Protein AF-A0A1E4PM86-F1 (afdb_monomer_lite)

pLDDT: mean 76.3, std 10.62, range [49.25, 88.44]

Sequence (87 aa):
MEDKVESVLGFLGFVLRQLAFEAIFFWPGWAVLKVLTLGRYPRLRGQYLNLDYTEITLIVFVGVLSVFGLVVLAAKFWPEMVQVSST

Radius of gyration: 19.1 Å; chains: 1; bounding box: 51×26×53 Å

Foldseek 3Di:
DVVVVVVVVVVVVVVVVVVVLLVQLLVQLQVVCCVVVVNVPPDDPDPDSPADPVRSVNSSVSSVVVVVVVVVVCVVCVVVVVVVVVD

Secondary structure (DSSP, 8-state):
-HHHHHHHHHHHHHHHHHHHHHHHHHHHHHHHHHHHTTT-SS--BTTB----HHHHHHHHHHHHHHHHHHHHHHHHHHHHHHHHTT-

Structure (mmCIF, N/CA/C/O backbone):
data_AF-A0A1E4PM86-F1
#
_entry.id   AF-A0A1E4PM86-F1
#
loop_
_atom_site.group_PDB
_atom_site.id
_atom_site.type_symbol
_atom_site.label_atom_id
_atom_site.label_alt_id
_atom_site.label_comp_id
_atom_site.label_asym_id
_atom_site.label_entity_id
_atom_site.label_seq_id
_atom_site.pdbx_PDB_ins_code
_atom_site.Cartn_x
_atom_site.Cartn_y
_atom_site.Cartn_z
_atom_site.occupancy
_atom_site.B_iso_or_equiv
_atom_site.auth_seq_id
_atom_site.auth_comp_id
_atom_site.auth_asym_id
_atom_site.auth_atom_id
_atom_site.pdbx_PDB_model_num
ATOM 1 N N . MET A 1 1 ? 35.771 5.627 -14.239 1.00 60.53 1 MET A N 1
ATOM 2 C CA . MET A 1 1 ? 34.672 4.700 -14.627 1.00 60.53 1 MET A CA 1
ATOM 3 C C . MET A 1 1 ? 33.800 4.372 -13.417 1.00 60.53 1 MET A C 1
ATOM 5 O O . MET A 1 1 ? 32.648 4.005 -13.622 1.00 60.53 1 MET A O 1
ATOM 9 N N . GLU A 1 2 ? 34.305 4.565 -12.192 1.00 64.25 2 GLU A N 1
ATOM 10 C CA . GLU A 1 2 ? 33.558 4.385 -10.941 1.00 64.25 2 GLU A CA 1
ATOM 11 C C . GLU A 1 2 ? 32.302 5.270 -10.797 1.00 64.25 2 GLU A C 1
ATOM 13 O O . GLU A 1 2 ? 31.264 4.764 -10.380 1.00 64.25 2 GLU A O 1
ATOM 18 N N . ASP A 1 3 ? 32.315 6.523 -11.267 1.00 71.88 3 ASP A N 1
ATOM 19 C CA . ASP A 1 3 ? 31.189 7.468 -11.074 1.00 71.88 3 ASP A CA 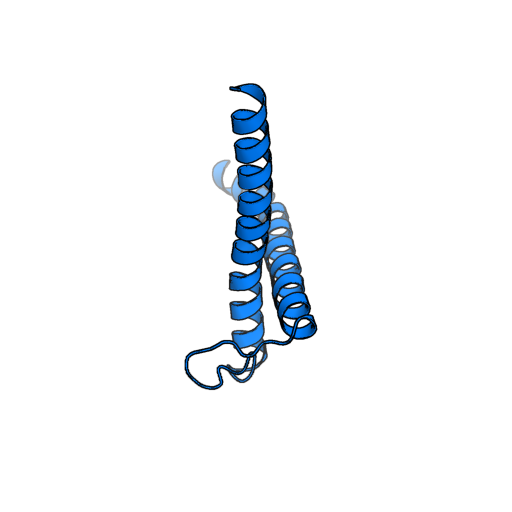1
ATOM 20 C C . ASP A 1 3 ? 29.874 7.016 -11.745 1.00 71.88 3 ASP A C 1
ATOM 22 O O . ASP A 1 3 ? 28.763 7.308 -11.290 1.00 71.88 3 ASP A O 1
ATOM 26 N N . LYS A 1 4 ? 29.985 6.265 -12.852 1.00 73.19 4 LYS A N 1
ATOM 27 C CA . LYS A 1 4 ? 28.821 5.697 -13.552 1.00 73.19 4 LYS A CA 1
ATOM 28 C C . LYS A 1 4 ? 28.208 4.535 -12.777 1.00 73.19 4 LYS A C 1
ATOM 30 O O . LYS A 1 4 ? 26.992 4.369 -12.809 1.00 73.19 4 LYS A O 1
ATOM 35 N N . VAL A 1 5 ? 29.032 3.737 -12.099 1.00 79.31 5 VAL A N 1
ATOM 36 C CA . VAL A 1 5 ? 28.580 2.566 -11.336 1.00 79.31 5 VAL A CA 1
ATOM 37 C C . VAL A 1 5 ? 27.800 3.018 -10.106 1.00 79.31 5 VAL A C 1
ATOM 39 O O . VAL A 1 5 ? 26.708 2.511 -9.861 1.00 79.31 5 VAL A O 1
ATOM 42 N N . GLU A 1 6 ? 28.292 4.032 -9.395 1.00 79.12 6 GLU A N 1
ATOM 43 C CA . GLU A 1 6 ? 27.597 4.611 -8.238 1.00 79.12 6 GLU A CA 1
ATOM 44 C C . GLU A 1 6 ? 26.250 5.236 -8.622 1.00 79.12 6 GLU A C 1
ATOM 46 O O . GLU A 1 6 ? 25.244 5.000 -7.951 1.00 79.12 6 GLU A O 1
ATOM 51 N N . SER A 1 7 ? 26.185 5.949 -9.753 1.00 81.56 7 SER A N 1
ATOM 52 C CA . SER A 1 7 ? 24.922 6.506 -10.259 1.00 81.56 7 SER A CA 1
ATOM 53 C C . SER A 1 7 ? 23.905 5.425 -10.637 1.00 81.56 7 SER A C 1
ATOM 55 O O . SER A 1 7 ? 22.720 5.553 -10.328 1.00 81.56 7 SER A O 1
ATOM 57 N N . VAL A 1 8 ? 24.348 4.340 -11.281 1.00 84.00 8 VAL A N 1
ATOM 58 C CA . VAL A 1 8 ? 23.467 3.220 -11.652 1.00 84.00 8 VAL A CA 1
ATOM 59 C C . VAL A 1 8 ? 22.970 2.481 -10.410 1.00 84.00 8 VAL A C 1
ATOM 61 O O . VAL A 1 8 ? 21.788 2.151 -10.338 1.00 84.00 8 VAL A O 1
ATOM 64 N N . LEU A 1 9 ? 23.829 2.269 -9.410 1.00 84.00 9 LEU A N 1
ATOM 65 C CA . LEU A 1 9 ? 23.442 1.657 -8.137 1.00 84.00 9 LEU A CA 1
ATOM 66 C C . LEU A 1 9 ? 22.460 2.535 -7.354 1.00 84.00 9 LEU A C 1
ATOM 68 O O . LEU A 1 9 ? 21.478 2.019 -6.821 1.00 84.00 9 LEU A O 1
ATOM 72 N N . GLY A 1 10 ? 22.671 3.854 -7.332 1.00 83.50 10 GLY A N 1
ATOM 73 C CA . GLY A 1 10 ? 21.743 4.804 -6.719 1.00 83.50 10 GLY A CA 1
ATOM 74 C C . GLY A 1 10 ? 20.373 4.805 -7.403 1.00 83.50 10 GLY A C 1
ATOM 75 O O . GLY A 1 10 ? 19.342 4.737 -6.731 1.00 83.50 10 GLY A O 1
ATOM 76 N N . PHE A 1 11 ? 20.348 4.802 -8.738 1.00 85.75 11 PHE A N 1
ATOM 77 C CA . PHE A 1 11 ? 19.110 4.716 -9.513 1.00 85.75 11 PHE A CA 1
ATOM 78 C C . PHE A 1 11 ? 18.386 3.383 -9.293 1.00 85.75 11 PHE A C 1
ATOM 80 O O . PHE A 1 11 ? 17.181 3.363 -9.046 1.00 85.75 11 PHE A O 1
ATOM 87 N N . LEU A 1 12 ? 19.117 2.267 -9.313 1.00 85.38 12 LEU A N 1
ATOM 88 C CA . LEU A 1 12 ? 18.549 0.943 -9.077 1.00 85.38 12 LEU A CA 1
ATOM 89 C C . LEU A 1 12 ? 17.991 0.821 -7.654 1.00 85.38 12 LEU A C 1
ATOM 91 O O . LEU A 1 12 ? 16.890 0.309 -7.473 1.00 85.38 12 LEU A O 1
ATOM 95 N N . GLY A 1 13 ? 18.701 1.349 -6.655 1.00 82.06 13 GLY A N 1
ATOM 96 C CA . GLY A 1 13 ? 18.222 1.422 -5.276 1.00 82.06 13 GLY A CA 1
ATOM 97 C C . GLY A 1 13 ? 16.947 2.257 -5.142 1.00 82.06 13 GLY A C 1
ATOM 98 O O . GLY A 1 13 ? 16.022 1.858 -4.435 1.00 82.06 13 GLY A O 1
ATOM 99 N N . PHE A 1 14 ? 16.850 3.378 -5.861 1.00 82.31 14 PHE A N 1
ATOM 100 C CA . PHE A 1 14 ? 15.637 4.193 -5.902 1.00 82.31 14 PHE A CA 1
ATOM 101 C C . PHE A 1 14 ? 14.455 3.435 -6.522 1.00 82.31 14 PHE A C 1
ATOM 103 O O . PHE A 1 14 ? 13.382 3.387 -5.922 1.00 82.31 14 PHE A O 1
ATOM 110 N N . VAL A 1 15 ? 14.654 2.787 -7.673 1.00 81.75 15 VAL A N 1
ATOM 111 C CA . VAL A 1 15 ? 13.615 1.987 -8.345 1.00 81.75 15 VAL A CA 1
ATOM 112 C C . VAL A 1 15 ? 13.173 0.814 -7.470 1.00 81.75 15 VAL A C 1
ATOM 114 O O . VAL A 1 15 ? 11.977 0.611 -7.282 1.00 81.75 15 VAL A O 1
ATOM 117 N N . LEU A 1 16 ? 14.114 0.079 -6.872 1.00 79.69 16 LEU A N 1
ATOM 118 C CA . LEU A 1 16 ? 13.811 -1.025 -5.959 1.00 79.69 16 LEU A CA 1
ATOM 119 C C . LEU A 1 16 ? 13.044 -0.553 -4.726 1.00 79.69 16 LEU A C 1
ATOM 121 O O . LEU A 1 16 ? 12.123 -1.235 -4.293 1.00 79.69 16 LEU A O 1
ATOM 125 N N . ARG A 1 17 ? 13.382 0.616 -4.173 1.00 78.50 17 ARG A N 1
ATOM 126 C CA . ARG A 1 17 ? 12.650 1.191 -3.041 1.00 78.50 17 ARG A CA 1
ATOM 127 C C . ARG A 1 17 ? 11.219 1.548 -3.424 1.00 78.50 17 ARG A C 1
ATOM 129 O O . ARG A 1 17 ? 10.316 1.276 -2.641 1.00 78.50 17 ARG A O 1
ATOM 136 N N . GLN A 1 18 ? 11.014 2.118 -4.609 1.00 74.94 18 GLN A N 1
ATOM 137 C CA . GLN A 1 18 ? 9.675 2.433 -5.107 1.00 74.94 18 GLN A CA 1
ATOM 138 C C . GLN A 1 18 ? 8.857 1.164 -5.358 1.00 74.94 18 GLN A C 1
ATOM 140 O O . GLN A 1 18 ? 7.729 1.070 -4.884 1.00 74.94 18 GLN A O 1
ATOM 145 N N . LEU A 1 19 ? 9.451 0.154 -5.997 1.00 73.62 19 LEU A N 1
ATOM 146 C CA . LEU A 1 19 ? 8.818 -1.149 -6.213 1.00 73.62 19 LEU A CA 1
ATOM 147 C C . LEU A 1 19 ? 8.513 -1.867 -4.898 1.00 73.62 19 LEU A C 1
ATOM 149 O O . LEU A 1 19 ? 7.458 -2.475 -4.760 1.00 73.62 19 LEU A O 1
ATOM 153 N N . ALA A 1 20 ? 9.412 -1.788 -3.917 1.00 74.69 20 ALA A N 1
ATOM 154 C CA . ALA A 1 20 ? 9.183 -2.342 -2.591 1.00 74.69 20 ALA A CA 1
ATOM 155 C C . ALA A 1 20 ? 8.028 -1.622 -1.895 1.00 74.69 20 ALA A C 1
ATOM 157 O O . ALA A 1 20 ? 7.187 -2.279 -1.296 1.00 74.69 20 ALA A O 1
ATOM 158 N N . PHE A 1 21 ? 7.946 -0.294 -2.005 1.00 73.69 21 PHE A N 1
ATOM 159 C CA . PHE A 1 21 ? 6.825 0.474 -1.474 1.00 73.69 21 PHE A CA 1
ATOM 160 C C . PHE A 1 21 ? 5.517 0.021 -2.131 1.00 73.69 21 PHE A C 1
ATOM 162 O O . PHE A 1 21 ? 4.595 -0.410 -1.445 1.00 73.69 21 PHE A O 1
ATOM 169 N N . GLU A 1 22 ? 5.464 0.011 -3.460 1.00 69.56 22 GLU A N 1
ATOM 170 C CA . GLU A 1 22 ? 4.286 -0.408 -4.215 1.00 69.56 22 GLU A CA 1
ATOM 171 C C . GLU A 1 22 ? 3.878 -1.850 -3.885 1.00 69.56 22 GLU A C 1
ATOM 173 O O . GLU A 1 22 ? 2.711 -2.098 -3.604 1.00 69.56 22 GLU A O 1
ATOM 178 N N . ALA A 1 23 ? 4.829 -2.782 -3.781 1.00 75.12 23 ALA A N 1
ATOM 179 C CA . ALA A 1 23 ? 4.572 -4.164 -3.379 1.00 75.12 23 ALA A CA 1
ATOM 180 C C . ALA A 1 23 ? 4.067 -4.281 -1.928 1.00 75.12 23 ALA A C 1
ATOM 182 O O . ALA A 1 23 ? 3.140 -5.051 -1.657 1.00 75.12 23 ALA A O 1
ATOM 183 N N . ILE A 1 24 ? 4.636 -3.502 -1.000 1.00 77.88 24 ILE A N 1
ATOM 184 C CA . ILE A 1 24 ? 4.238 -3.481 0.414 1.00 77.88 24 ILE A CA 1
ATOM 185 C C . ILE A 1 24 ? 2.811 -2.967 0.575 1.00 77.88 24 ILE A C 1
ATOM 187 O O . ILE A 1 24 ? 2.100 -3.496 1.420 1.00 77.88 24 ILE A O 1
ATOM 191 N N . PHE A 1 25 ? 2.372 -1.975 -0.208 1.00 80.00 25 PHE A N 1
ATOM 192 C CA . PHE A 1 25 ? 0.998 -1.456 -0.136 1.00 80.00 25 PHE A CA 1
ATOM 193 C 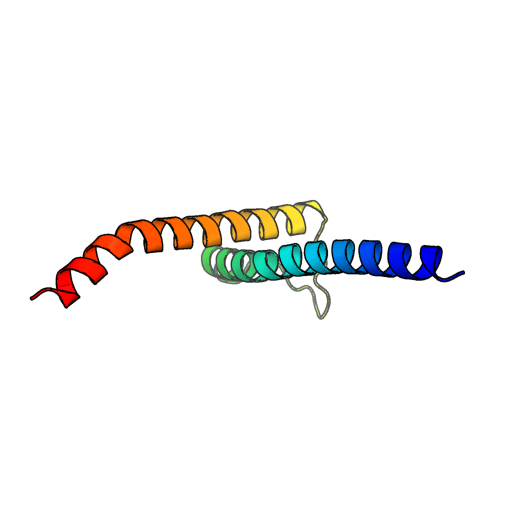C . PHE A 1 25 ? 0.020 -2.217 -1.033 1.00 80.00 25 PHE A C 1
ATOM 195 O O . PHE A 1 25 ? -1.163 -2.314 -0.707 1.00 80.00 25 PHE A O 1
ATOM 202 N N . PHE A 1 26 ? 0.491 -2.835 -2.113 1.00 79.12 26 PHE A N 1
ATOM 203 C CA . PHE A 1 26 ? -0.338 -3.679 -2.964 1.00 79.12 26 PHE A CA 1
ATOM 204 C C . PHE A 1 26 ? -0.920 -4.855 -2.178 1.00 79.12 26 PHE A C 1
ATOM 206 O O . PHE A 1 26 ? -2.109 -5.149 -2.283 1.00 79.12 26 PHE A O 1
ATOM 213 N N . TRP A 1 27 ? -0.110 -5.508 -1.345 1.00 82.50 27 TRP A N 1
ATOM 214 C CA . TRP A 1 27 ? -0.535 -6.690 -0.599 1.00 82.50 27 TRP A CA 1
ATOM 215 C C . TRP A 1 27 ? -1.675 -6.444 0.414 1.00 82.50 27 TRP A C 1
ATOM 217 O O . TRP A 1 27 ? -2.678 -7.165 0.350 1.00 82.50 27 TRP A O 1
ATOM 227 N N . PRO A 1 28 ? -1.610 -5.439 1.313 1.00 82.75 28 PRO A N 1
ATOM 228 C CA . PRO A 1 28 ? -2.710 -5.111 2.212 1.00 82.75 28 PRO A CA 1
ATOM 229 C C . PRO A 1 28 ? -3.927 -4.600 1.444 1.00 82.75 28 PRO A C 1
ATOM 231 O O . PRO A 1 28 ? -5.045 -4.983 1.776 1.00 82.75 28 PRO A O 1
ATOM 234 N N . GLY A 1 29 ? -3.741 -3.812 0.382 1.00 84.94 29 GLY A N 1
ATOM 235 C CA . GLY A 1 29 ? -4.850 -3.357 -0.456 1.00 84.94 29 GLY A CA 1
ATOM 236 C C . GLY A 1 29 ? -5.587 -4.507 -1.134 1.00 84.94 29 GLY A C 1
ATOM 237 O O . GLY A 1 29 ? -6.818 -4.556 -1.140 1.00 84.94 29 GLY A O 1
ATOM 238 N N . TRP A 1 30 ? -4.830 -5.485 -1.629 1.00 85.50 30 TRP A N 1
ATOM 239 C CA . TRP A 1 30 ? -5.352 -6.707 -2.223 1.00 85.50 30 TRP A CA 1
ATOM 240 C C . TRP A 1 30 ? -6.118 -7.535 -1.196 1.00 85.50 30 TRP A C 1
ATOM 242 O O . TRP A 1 30 ? -7.240 -7.959 -1.466 1.00 85.50 30 TRP A O 1
ATOM 252 N N . ALA A 1 31 ? -5.545 -7.731 -0.006 1.00 85.00 31 ALA A N 1
ATOM 253 C CA . ALA A 1 31 ? -6.182 -8.471 1.076 1.00 85.00 31 ALA A CA 1
ATOM 254 C C . ALA A 1 31 ? -7.499 -7.812 1.511 1.00 85.00 31 ALA A C 1
ATOM 256 O O . ALA A 1 31 ? -8.520 -8.490 1.613 1.00 85.00 31 ALA A O 1
ATOM 257 N N . VAL A 1 32 ? -7.502 -6.491 1.697 1.00 86.25 32 VAL A N 1
ATOM 258 C CA . VAL A 1 32 ? -8.692 -5.730 2.093 1.00 86.25 32 VAL A CA 1
ATOM 259 C C . VAL A 1 32 ?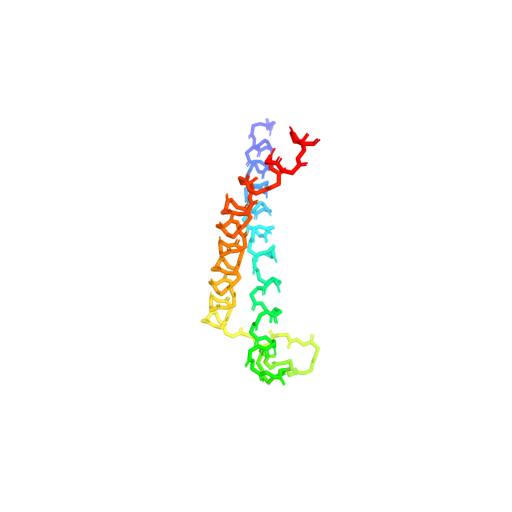 -9.766 -5.790 1.014 1.00 86.25 32 VAL A C 1
ATOM 261 O O . VAL A 1 32 ? -10.907 -6.120 1.323 1.00 86.25 32 VAL A O 1
ATOM 264 N N . LEU A 1 33 ? -9.424 -5.568 -0.257 1.00 86.69 33 LEU A N 1
ATOM 265 C CA . LEU A 1 33 ? -10.384 -5.697 -1.359 1.00 86.69 33 LEU A CA 1
ATOM 266 C C . LEU A 1 33 ? -10.940 -7.114 -1.472 1.00 86.69 33 LEU A C 1
ATOM 268 O O . LEU A 1 33 ? -12.140 -7.288 -1.688 1.00 86.69 33 LEU A O 1
ATOM 272 N N . LYS A 1 34 ? -10.101 -8.131 -1.271 1.00 85.88 34 LYS A N 1
ATOM 273 C CA . LYS A 1 34 ? -10.531 -9.527 -1.276 1.00 85.88 34 LYS A CA 1
ATOM 274 C C . LYS A 1 34 ? -11.511 -9.810 -0.145 1.00 85.88 34 LYS A C 1
ATOM 276 O O . LYS A 1 34 ? -12.510 -10.476 -0.377 1.00 85.88 34 LYS A O 1
ATOM 281 N N . VAL A 1 35 ? -11.281 -9.277 1.050 1.00 86.25 35 VAL A N 1
ATOM 282 C CA . VAL A 1 35 ? -12.220 -9.411 2.173 1.00 86.25 35 VAL A CA 1
ATOM 283 C C . VAL A 1 35 ? -13.521 -8.654 1.891 1.00 86.25 35 VAL A C 1
ATOM 285 O O . VAL A 1 35 ? -14.597 -9.242 1.974 1.00 86.25 35 VAL A O 1
ATOM 288 N N . LEU A 1 36 ? -13.436 -7.384 1.484 1.00 84.75 36 LEU A N 1
ATOM 289 C CA . LEU A 1 36 ? -14.598 -6.522 1.231 1.00 84.75 36 LEU A CA 1
ATOM 290 C C . LEU A 1 36 ? -15.487 -7.035 0.097 1.00 84.75 36 LEU A C 1
ATOM 292 O O . LEU A 1 36 ? -16.705 -6.890 0.143 1.00 84.75 36 LEU A O 1
ATOM 296 N N . THR A 1 37 ? -14.891 -7.650 -0.921 1.00 83.81 37 THR A N 1
ATOM 297 C CA . THR A 1 37 ? -15.624 -8.190 -2.071 1.00 83.81 37 THR A CA 1
ATOM 298 C C . THR A 1 37 ? -15.937 -9.679 -1.939 1.00 83.81 37 THR A C 1
ATOM 300 O O . THR A 1 37 ? -16.336 -10.299 -2.924 1.00 83.81 37 THR A O 1
ATOM 303 N N . LEU A 1 38 ? -15.773 -10.268 -0.745 1.00 84.06 38 LEU A N 1
ATOM 304 C CA . LEU A 1 38 ? -16.037 -11.688 -0.468 1.00 84.06 38 LEU A CA 1
ATOM 305 C C . LEU A 1 38 ? -15.262 -12.639 -1.401 1.00 84.06 38 LEU A C 1
ATOM 307 O O . LEU A 1 38 ? -15.768 -13.660 -1.860 1.00 84.06 38 LEU A O 1
ATOM 311 N N . GLY A 1 39 ? -14.028 -12.273 -1.732 1.00 76.06 39 GLY A N 1
ATOM 312 C CA . GLY A 1 39 ? -13.135 -13.022 -2.611 1.00 76.06 39 GLY A CA 1
ATOM 313 C C . GLY A 1 39 ? -13.409 -12.828 -4.100 1.00 76.06 39 GLY A C 1
ATOM 314 O O . GLY A 1 39 ? -12.773 -13.482 -4.924 1.00 76.06 39 GLY A O 1
ATOM 315 N N . ARG A 1 40 ? -14.345 -11.946 -4.465 1.00 72.38 40 ARG A N 1
ATOM 316 C CA . ARG A 1 40 ? -14.800 -11.766 -5.848 1.00 72.38 40 ARG A CA 1
ATOM 317 C C . ARG A 1 40 ? -13.901 -10.831 -6.658 1.00 72.38 40 ARG A C 1
ATOM 319 O O . ARG A 1 40 ? -13.911 -10.912 -7.888 1.00 72.38 40 ARG A O 1
ATOM 326 N N . TYR A 1 41 ? -13.128 -9.981 -5.984 1.00 72.50 41 TYR A N 1
ATOM 327 C CA . TYR A 1 41 ? -12.163 -9.060 -6.572 1.00 72.50 41 TYR A CA 1
ATOM 328 C C . TYR A 1 41 ? -10.876 -8.985 -5.723 1.00 72.50 41 TYR A C 1
ATOM 330 O O . TYR A 1 41 ? -10.955 -9.026 -4.497 1.00 72.50 41 TYR A O 1
ATOM 338 N N . PRO A 1 42 ? -9.694 -8.827 -6.337 1.00 65.88 42 PRO A N 1
ATOM 339 C CA . PRO A 1 42 ? -9.451 -8.865 -7.778 1.00 65.88 42 PRO A CA 1
ATOM 340 C C . PRO A 1 42 ? -9.508 -10.285 -8.349 1.00 65.88 42 PRO A C 1
ATOM 342 O O . PRO A 1 42 ? -9.157 -11.268 -7.693 1.00 65.88 42 PRO A O 1
ATOM 345 N N . ARG A 1 43 ? -9.993 -10.394 -9.590 1.00 66.25 43 ARG A N 1
ATOM 346 C CA . ARG A 1 43 ? -10.215 -11.677 -10.265 1.00 66.25 43 ARG A CA 1
ATOM 347 C C . ARG A 1 43 ? -8.895 -12.261 -10.762 1.00 66.25 43 ARG A C 1
ATOM 349 O O . ARG A 1 43 ? -8.344 -11.813 -11.760 1.00 66.25 43 ARG A O 1
ATOM 356 N N . LEU A 1 44 ? -8.436 -13.327 -10.117 1.00 64.31 44 LEU A N 1
ATOM 357 C CA . LEU A 1 44 ? -7.367 -14.176 -10.640 1.00 64.31 44 LEU A CA 1
ATOM 358 C C . LEU A 1 44 ? -7.931 -15.023 -11.793 1.00 64.31 44 LEU A C 1
ATOM 360 O O . LEU A 1 44 ? -8.538 -16.069 -11.566 1.00 64.31 44 LEU A O 1
ATOM 364 N N . ARG A 1 45 ? -7.792 -14.569 -13.045 1.00 58.09 45 ARG A N 1
ATOM 365 C CA . ARG A 1 45 ? -8.051 -15.422 -14.220 1.00 58.09 45 ARG A CA 1
ATOM 366 C C . ARG A 1 45 ? -6.806 -16.277 -14.487 1.00 58.09 45 ARG A C 1
ATOM 368 O O . ARG A 1 45 ? -5.927 -15.888 -15.246 1.00 58.09 45 ARG A O 1
ATOM 375 N N . GLY A 1 46 ? -6.736 -17.448 -13.851 1.00 64.56 46 GLY A N 1
ATOM 376 C CA . GLY A 1 46 ? -5.607 -18.379 -13.981 1.00 64.56 46 GLY A CA 1
ATOM 377 C C . GLY A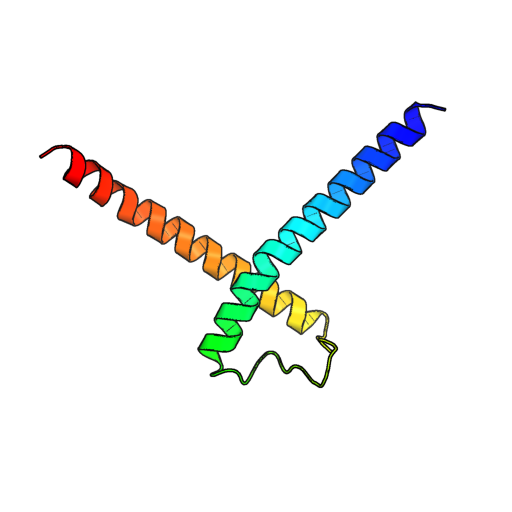 1 46 ? -4.427 -18.028 -13.065 1.00 64.56 46 GLY A C 1
ATOM 378 O O . GLY A 1 46 ? -4.635 -17.680 -11.906 1.00 64.56 46 GLY A O 1
ATOM 379 N N . GLN A 1 47 ? -3.195 -18.142 -13.579 1.00 53.00 47 GLN A N 1
ATOM 380 C CA . GLN A 1 47 ? -1.939 -17.933 -12.832 1.00 53.00 47 GLN A CA 1
ATOM 381 C C . GLN A 1 47 ? -1.385 -16.497 -12.942 1.00 53.00 47 GLN A C 1
ATOM 383 O O . GLN A 1 47 ? -0.406 -16.160 -12.282 1.00 53.00 47 GLN A O 1
ATOM 388 N N . TYR A 1 48 ? -2.027 -15.643 -13.746 1.00 55.62 48 TYR A N 1
ATOM 389 C CA . TYR A 1 48 ? -1.627 -14.254 -13.958 1.00 55.62 48 TYR A CA 1
ATOM 390 C C . TYR A 1 48 ? -2.701 -13.302 -13.428 1.00 55.62 48 TYR A C 1
ATOM 392 O O . TYR A 1 48 ? -3.886 -13.428 -13.744 1.00 55.62 48 TYR A O 1
ATOM 400 N N . LEU A 1 49 ? -2.272 -12.324 -12.628 1.00 65.69 49 LEU A N 1
ATOM 401 C CA . LEU A 1 49 ? -3.056 -11.132 -12.323 1.00 65.69 49 LEU A CA 1
ATOM 402 C C . LEU A 1 49 ? -3.169 -10.320 -13.616 1.00 65.69 49 LEU A C 1
ATOM 404 O O . LEU A 1 49 ? -2.283 -9.537 -13.944 1.00 65.69 49 LEU A O 1
ATOM 408 N N . ASN A 1 50 ? -4.233 -10.548 -14.382 1.00 64.81 50 ASN A N 1
ATOM 409 C CA . ASN A 1 50 ? -4.588 -9.691 -15.509 1.00 64.81 50 ASN A CA 1
ATOM 410 C C . ASN A 1 50 ? -5.295 -8.456 -14.938 1.00 64.81 50 ASN A C 1
ATOM 412 O O . ASN A 1 50 ? -6.520 -8.377 -14.960 1.00 64.81 50 ASN A O 1
ATOM 416 N N . LEU A 1 51 ? -4.504 -7.606 -14.281 1.00 72.19 51 LEU A N 1
ATOM 417 C CA . LEU A 1 51 ? -4.958 -6.354 -13.701 1.00 72.19 51 LEU A CA 1
ATOM 418 C C . LEU A 1 51 ? -4.644 -5.221 -14.667 1.00 72.19 51 LEU A C 1
ATOM 420 O O . LEU A 1 51 ? -3.499 -5.082 -15.102 1.00 72.19 51 LEU A O 1
ATOM 424 N N . ASP A 1 52 ? -5.640 -4.396 -14.958 1.00 79.94 52 ASP A N 1
ATOM 425 C CA . ASP A 1 52 ? -5.404 -3.127 -15.639 1.00 79.94 52 ASP A CA 1
ATOM 426 C C . ASP A 1 52 ? -4.632 -2.162 -14.717 1.00 79.94 52 ASP A C 1
ATOM 428 O O . ASP A 1 52 ? -4.671 -2.269 -13.486 1.00 79.94 52 ASP A O 1
ATOM 432 N N . TYR A 1 53 ? -3.956 -1.170 -15.293 1.00 76.12 53 TYR A N 1
ATOM 433 C CA . TYR A 1 53 ? -3.232 -0.140 -14.548 1.00 76.12 53 TYR A CA 1
ATOM 434 C C . TYR A 1 53 ? -4.144 0.592 -13.549 1.00 76.12 53 TYR A C 1
ATOM 436 O O . TYR A 1 53 ? -3.745 0.903 -12.423 1.00 76.12 53 TYR A O 1
ATOM 444 N N . THR A 1 54 ? -5.407 0.811 -13.925 1.00 80.38 54 THR A N 1
ATOM 445 C CA . THR A 1 54 ? -6.435 1.373 -13.040 1.00 80.38 54 THR A CA 1
ATOM 446 C C . THR A 1 54 ? -6.746 0.455 -11.856 1.00 80.38 54 THR A C 1
ATOM 448 O O . THR A 1 54 ? -6.917 0.936 -10.736 1.00 80.38 54 THR A O 1
ATOM 451 N N . GLU A 1 55 ? -6.784 -0.861 -12.068 1.00 81.81 55 GLU A N 1
ATOM 452 C CA . GLU A 1 55 ? -7.053 -1.838 -11.011 1.00 81.81 55 GLU A CA 1
ATOM 453 C C . GLU A 1 55 ? -5.877 -1.938 -10.032 1.00 81.81 55 GLU A C 1
ATOM 455 O O . GLU A 1 55 ? -6.096 -1.968 -8.821 1.00 81.81 55 GLU A O 1
ATOM 460 N N . ILE A 1 56 ? -4.639 -1.916 -10.539 1.00 79.44 56 ILE A N 1
ATOM 461 C CA . ILE A 1 56 ? -3.417 -1.853 -9.720 1.00 79.44 56 ILE A CA 1
ATOM 462 C C . ILE A 1 56 ? -3.423 -0.576 -8.876 1.00 79.44 56 ILE A C 1
ATOM 464 O O . ILE A 1 56 ? -3.255 -0.647 -7.659 1.00 79.44 56 ILE A O 1
ATOM 468 N N . THR A 1 57 ? -3.710 0.572 -9.497 1.00 81.00 57 THR A N 1
ATOM 469 C CA . THR A 1 57 ? -3.801 1.869 -8.808 1.00 81.00 57 THR A CA 1
ATOM 470 C C . THR A 1 57 ? -4.838 1.832 -7.685 1.00 81.00 57 THR A C 1
ATOM 472 O O . THR A 1 57 ? -4.559 2.275 -6.572 1.00 81.00 57 THR A O 1
ATOM 475 N N . LEU A 1 58 ? -6.021 1.261 -7.941 1.00 84.94 58 LEU A N 1
ATOM 476 C CA . LEU A 1 58 ? -7.069 1.109 -6.931 1.00 84.94 58 LEU A CA 1
ATOM 477 C C . LEU A 1 58 ? -6.599 0.235 -5.760 1.00 84.94 58 LEU A C 1
ATOM 479 O O . LEU A 1 58 ? -6.797 0.603 -4.604 1.00 84.94 58 LEU A O 1
ATOM 483 N N . ILE A 1 59 ? -5.971 -0.909 -6.050 1.00 85.69 59 ILE A N 1
ATOM 484 C CA . ILE A 1 59 ? -5.461 -1.832 -5.030 1.00 85.69 59 ILE A CA 1
ATOM 485 C C . ILE A 1 59 ? -4.421 -1.132 -4.155 1.00 85.69 59 ILE A C 1
ATOM 487 O O . ILE A 1 59 ? -4.546 -1.151 -2.932 1.00 85.69 59 ILE A O 1
ATOM 491 N N . VAL A 1 60 ? -3.437 -0.465 -4.761 1.00 83.38 60 VAL A N 1
ATOM 492 C CA . VAL A 1 60 ? -2.405 0.280 -4.029 1.00 83.38 60 VAL A CA 1
ATOM 493 C C . VAL A 1 60 ? -3.037 1.389 -3.187 1.00 83.38 60 VAL A C 1
ATOM 495 O O . VAL A 1 60 ? -2.702 1.520 -2.012 1.00 83.38 60 VAL A O 1
ATOM 498 N N . PHE A 1 61 ? -4.005 2.137 -3.726 1.00 83.94 61 PHE A N 1
ATOM 499 C CA . PHE A 1 61 ? -4.688 3.208 -2.997 1.00 83.94 61 PHE A CA 1
ATOM 500 C C . PHE A 1 61 ? -5.459 2.688 -1.776 1.00 83.94 61 PHE A C 1
ATOM 502 O O . PHE A 1 61 ? -5.342 3.241 -0.681 1.00 83.94 61 PHE A O 1
ATOM 509 N N . VAL A 1 62 ? -6.193 1.580 -1.925 1.00 87.75 62 VAL A N 1
ATOM 510 C CA . VAL A 1 62 ? -6.866 0.913 -0.799 1.00 87.75 62 VAL A CA 1
ATOM 511 C C . VAL A 1 62 ? -5.846 0.414 0.222 1.00 87.75 62 VAL A C 1
ATOM 513 O O . VAL A 1 62 ? -6.076 0.528 1.426 1.00 87.75 62 VAL A O 1
ATOM 516 N N . GLY A 1 63 ? -4.703 -0.096 -0.230 1.00 86.12 63 GLY A N 1
ATOM 517 C CA . GLY A 1 63 ? -3.607 -0.510 0.638 1.00 86.12 63 GLY A CA 1
ATOM 518 C C . GLY A 1 63 ? -3.036 0.635 1.461 1.00 86.12 63 GLY A C 1
ATOM 519 O O . GLY A 1 63 ? -2.911 0.508 2.678 1.00 86.12 63 GLY A O 1
ATOM 520 N N . VAL A 1 64 ? -2.768 1.776 0.824 1.00 85.62 64 VAL A N 1
ATOM 521 C CA . VAL A 1 64 ? -2.308 2.999 1.495 1.00 85.62 64 VAL A CA 1
ATOM 522 C C . VAL A 1 64 ? -3.330 3.466 2.528 1.00 85.62 64 VAL A C 1
ATOM 524 O O . VAL A 1 64 ? -2.954 3.696 3.675 1.00 85.62 64 VAL A O 1
ATOM 527 N N . LEU A 1 65 ? -4.618 3.541 2.174 1.00 88.44 65 LEU A N 1
ATOM 528 C CA . LEU A 1 65 ? -5.681 3.922 3.113 1.00 88.44 65 LEU A CA 1
ATOM 529 C C . LEU A 1 65 ? -5.792 2.958 4.296 1.00 88.44 65 LEU A C 1
ATOM 531 O O . LEU A 1 65 ? -6.000 3.391 5.427 1.00 88.44 65 LEU A O 1
ATOM 535 N N . SER A 1 66 ? -5.632 1.661 4.047 1.00 85.25 66 SER A N 1
ATOM 536 C CA . SER A 1 66 ? -5.713 0.636 5.088 1.00 85.25 66 SER A CA 1
ATOM 537 C C . SER A 1 66 ? -4.552 0.752 6.070 1.00 85.25 66 SER A C 1
ATOM 539 O O . SER A 1 66 ? -4.768 0.786 7.279 1.00 85.25 66 SER A O 1
ATOM 541 N N . VAL A 1 67 ? -3.321 0.875 5.565 1.00 84.81 67 VAL A N 1
ATOM 542 C CA . VAL A 1 67 ? -2.138 1.072 6.411 1.00 84.81 67 VAL A CA 1
ATOM 543 C C . VAL A 1 67 ? -2.229 2.401 7.153 1.00 84.81 67 VAL A C 1
ATOM 545 O O . VAL A 1 67 ? -1.970 2.444 8.351 1.00 84.81 67 VAL A O 1
ATOM 548 N N . PHE A 1 68 ? -2.660 3.472 6.486 1.00 86.31 68 PHE A N 1
ATOM 549 C CA . PHE A 1 68 ? -2.868 4.767 7.126 1.00 86.31 68 PHE A CA 1
ATOM 550 C C . PHE A 1 68 ? -3.900 4.678 8.257 1.00 86.31 68 PHE A C 1
ATOM 552 O O . PHE A 1 68 ? -3.636 5.138 9.366 1.00 86.31 68 PHE A O 1
ATOM 559 N N . GLY A 1 69 ? -5.035 4.017 8.019 1.00 86.44 69 GLY A N 1
ATOM 560 C CA . GLY A 1 69 ? -6.046 3.754 9.040 1.00 86.44 69 GLY A CA 1
ATOM 561 C C . GLY A 1 69 ? -5.483 2.978 10.231 1.00 86.44 69 GLY A C 1
ATOM 562 O O . GLY A 1 69 ? -5.719 3.369 11.371 1.00 86.44 69 GLY A O 1
ATOM 563 N N . LEU A 1 70 ? -4.684 1.934 9.983 1.00 84.81 70 LEU A N 1
ATOM 564 C CA . LEU A 1 70 ? -4.011 1.161 11.032 1.00 84.81 70 LEU A CA 1
ATOM 565 C C . LEU A 1 70 ? -3.013 2.002 11.833 1.00 84.81 70 LEU A C 1
ATOM 567 O O . LEU A 1 70 ? -2.971 1.877 13.052 1.00 84.81 70 LEU A O 1
ATOM 571 N N . VAL A 1 71 ? -2.246 2.879 11.183 1.00 85.25 71 VAL A N 1
ATOM 572 C CA . VAL A 1 71 ? -1.310 3.792 11.858 1.00 85.25 71 VAL A CA 1
ATOM 573 C C . VAL A 1 71 ? -2.062 4.793 12.731 1.00 85.25 71 VAL A C 1
ATOM 575 O O . VAL A 1 71 ? -1.679 5.007 13.878 1.00 85.25 71 VAL A O 1
ATOM 578 N N . VAL A 1 72 ? -3.157 5.371 12.231 1.00 87.62 72 VAL A N 1
ATOM 579 C CA . VAL A 1 72 ? -4.003 6.293 13.004 1.00 87.62 72 VAL A CA 1
ATOM 580 C C . VAL A 1 72 ? -4.656 5.578 14.187 1.00 87.62 72 VAL A C 1
ATOM 582 O O . VAL A 1 72 ? -4.659 6.111 15.294 1.00 87.62 72 VAL A O 1
ATOM 585 N N . LEU A 1 73 ? -5.175 4.364 13.983 1.00 87.25 73 LEU A N 1
ATOM 586 C CA . LEU A 1 73 ? -5.712 3.521 15.052 1.00 87.25 73 LEU A CA 1
ATOM 587 C C . LEU A 1 73 ? -4.637 3.228 16.099 1.00 87.25 73 LEU A C 1
ATOM 589 O O . LEU A 1 73 ? -4.858 3.486 17.276 1.00 87.25 73 LEU A O 1
ATOM 593 N N . ALA A 1 74 ? -3.459 2.766 15.681 1.00 83.12 74 ALA A N 1
ATOM 594 C CA . ALA A 1 74 ? -2.344 2.495 16.579 1.00 83.12 74 ALA A CA 1
ATOM 595 C C . ALA A 1 74 ? -1.934 3.748 17.365 1.00 83.12 74 ALA A C 1
ATOM 597 O O . ALA A 1 74 ? -1.773 3.668 18.576 1.00 83.12 74 ALA A O 1
ATOM 598 N N . ALA A 1 75 ? -1.850 4.913 16.716 1.00 85.44 75 ALA A N 1
ATOM 599 C CA . ALA A 1 75 ? -1.561 6.186 17.376 1.00 85.44 75 ALA A CA 1
ATOM 600 C C . ALA A 1 75 ? -2.656 6.595 18.374 1.00 85.44 75 ALA A C 1
ATOM 602 O O . ALA A 1 75 ? -2.350 7.140 19.432 1.00 85.44 75 ALA A O 1
ATOM 603 N N . LYS A 1 76 ? -3.928 6.309 18.069 1.00 83.38 76 LYS A N 1
ATOM 604 C CA . LYS A 1 76 ? -5.061 6.578 18.963 1.00 83.38 76 LYS A CA 1
ATOM 605 C C . LYS A 1 76 ? -5.116 5.621 20.160 1.00 83.38 76 LYS A C 1
ATOM 607 O O . LYS A 1 76 ? -5.504 6.057 21.235 1.00 83.38 76 LYS A O 1
ATOM 612 N N . PHE A 1 77 ? -4.729 4.356 19.995 1.00 79.38 77 PHE A N 1
ATOM 613 C CA . PHE A 1 77 ? -4.688 3.354 21.073 1.00 79.38 77 PHE A CA 1
ATOM 614 C C . PHE A 1 77 ? -3.369 3.357 21.864 1.00 79.38 77 PHE A C 1
ATOM 616 O O . PHE A 1 77 ? -3.308 2.842 22.978 1.00 79.38 77 PHE A O 1
ATOM 623 N N . TRP A 1 78 ? -2.316 3.981 21.336 1.00 66.81 78 TRP A N 1
ATOM 624 C CA . TRP A 1 78 ? -1.055 4.215 22.040 1.00 66.81 78 TRP A CA 1
ATOM 625 C C . TRP A 1 78 ? -1.209 4.878 23.424 1.00 66.81 78 TRP A C 1
ATOM 627 O O . TRP A 1 78 ? -0.605 4.375 24.373 1.00 66.81 78 TRP A O 1
ATOM 637 N N . PRO A 1 79 ? -2.014 5.949 23.609 1.00 65.62 79 PRO A N 1
ATOM 638 C CA . PRO A 1 79 ? -2.223 6.536 24.933 1.00 65.62 79 PRO A CA 1
ATOM 639 C C . PRO A 1 79 ? -2.858 5.565 25.941 1.00 65.62 79 PRO A C 1
ATOM 641 O O . PRO A 1 79 ? -2.555 5.669 27.126 1.00 65.62 79 PRO A O 1
ATOM 644 N N . GLU A 1 80 ? -3.671 4.596 25.503 1.00 59.69 80 GLU A N 1
ATOM 645 C CA . GLU A 1 80 ? -4.272 3.600 26.404 1.00 59.69 80 GLU A CA 1
ATOM 646 C C . GLU A 1 80 ? -3.234 2.584 26.906 1.00 59.69 80 GLU A C 1
ATOM 648 O O . GLU A 1 80 ? -3.213 2.253 28.091 1.00 59.69 80 GLU A O 1
ATOM 653 N N . MET A 1 81 ? -2.302 2.149 26.048 1.00 56.72 81 MET A N 1
ATOM 654 C CA . MET A 1 81 ? -1.219 1.240 26.456 1.00 56.72 81 MET A CA 1
ATOM 655 C C . MET A 1 81 ? -0.218 1.896 27.418 1.00 56.72 81 MET A C 1
ATOM 657 O O . MET A 1 81 ? 0.317 1.226 28.301 1.00 56.72 81 MET A O 1
ATOM 661 N N . VAL A 1 82 ? 0.016 3.207 27.286 1.00 57.47 82 VAL A N 1
ATOM 662 C CA . VAL A 1 82 ? 0.898 3.956 28.198 1.00 57.47 82 VAL A CA 1
ATOM 663 C C . VAL A 1 82 ? 0.294 4.070 29.604 1.00 57.47 82 VAL A C 1
ATOM 665 O O . VAL A 1 82 ? 1.037 4.004 30.581 1.00 57.47 82 VAL A O 1
ATOM 668 N N . GLN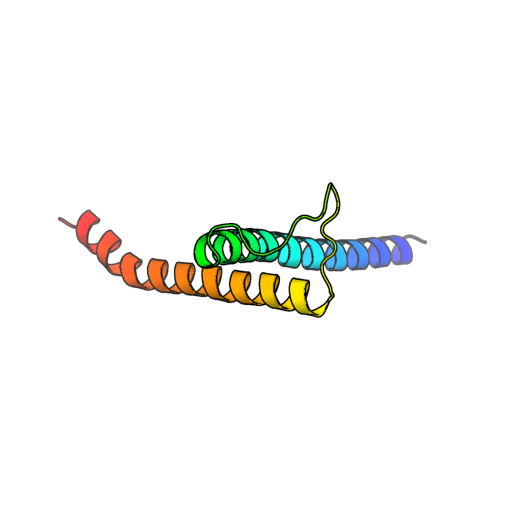 A 1 83 ? -1.033 4.178 29.742 1.00 54.00 83 GLN A N 1
ATOM 669 C CA . GLN A 1 83 ? -1.673 4.264 31.063 1.00 54.00 83 GLN A CA 1
ATOM 670 C C . GLN A 1 83 ? -1.723 2.919 31.802 1.00 54.00 83 GLN A C 1
ATOM 672 O O . GLN A 1 83 ? -1.474 2.886 33.008 1.00 54.00 83 GLN A O 1
ATOM 677 N N . VAL A 1 84 ? -1.943 1.805 31.095 1.00 56.22 84 VAL A N 1
ATOM 678 C CA . VAL A 1 84 ? -2.004 0.455 31.697 1.00 56.22 84 VAL A CA 1
ATOM 679 C C . VAL A 1 84 ? -0.657 0.010 32.293 1.00 56.22 84 VAL A C 1
ATOM 681 O O . VAL A 1 84 ? -0.642 -0.780 33.226 1.00 56.22 84 VAL A O 1
ATOM 684 N N . SER A 1 85 ? 0.475 0.546 31.825 1.00 51.28 85 SER A N 1
ATOM 685 C CA . SER A 1 85 ? 1.805 0.246 32.389 1.00 51.28 85 SER A CA 1
ATOM 686 C C . SER A 1 85 ? 2.146 1.035 33.665 1.00 51.28 85 SER A C 1
ATOM 688 O O . SER A 1 85 ? 3.202 0.800 34.253 1.00 51.28 85 SER A O 1
ATOM 690 N N . SER A 1 86 ? 1.315 2.006 34.058 1.00 52.50 86 SER A N 1
ATOM 691 C CA . SER A 1 86 ? 1.584 2.929 35.176 1.00 52.50 86 SER A CA 1
ATOM 692 C C . SER A 1 86 ? 0.720 2.689 36.421 1.00 52.50 86 SER A C 1
ATOM 694 O O . SER A 1 86 ? 0.795 3.469 37.370 1.00 52.50 86 SER A O 1
ATOM 696 N N . THR A 1 87 ? -0.086 1.623 36.419 1.00 49.25 87 THR A N 1
ATOM 697 C CA . THR A 1 87 ? -0.853 1.123 37.575 1.00 49.25 87 THR A CA 1
ATOM 698 C C . THR A 1 87 ? -0.334 -0.253 37.959 1.00 49.25 87 THR 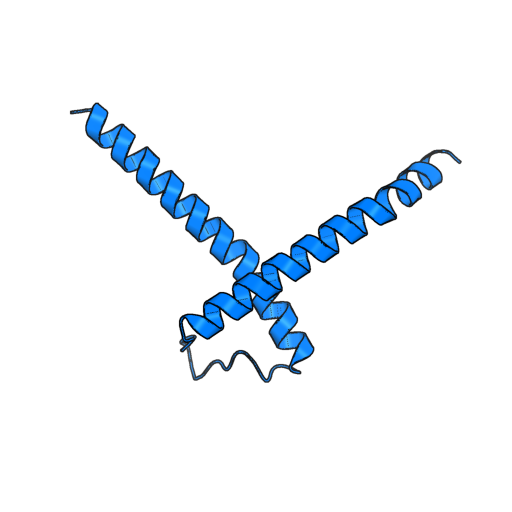A C 1
ATOM 700 O O . THR A 1 87 ? -0.205 -0.506 39.176 1.00 49.25 87 THR A O 1
#